Protein AF-A0A258E468-F1 (afdb_monomer_lite)

Foldseek 3Di:
DEDALVNLVCQVVVVDDPVVNVVVVVVLVVDAAEYEPVSVCVLQVPPPDDPVSNVVSVVVNVSHHYDYDDPVVVVVVVD

Sequence (79 aa):
MIWDTNSVIFFLQDLLPLSSKAFLLTELNKKKPSYSIITEIELLSWKKLTETETETISRFLFNFSRIELSEEIKDETIR

Structure (mmCIF, N/CA/C/O backbone):
data_AF-A0A258E468-F1
#
_entry.id   AF-A0A258E468-F1
#
loop_
_atom_site.group_PDB
_atom_site.id
_atom_site.type_symbol
_atom_site.label_atom_id
_atom_site.label_alt_id
_atom_site.label_comp_id
_atom_site.label_asym_id
_atom_site.label_entity_id
_atom_site.label_seq_id
_atom_site.pdbx_PDB_ins_code
_atom_site.Cartn_x
_atom_site.Cartn_y
_atom_site.Cartn_z
_atom_site.occupancy
_atom_site.B_iso_or_equiv
_atom_site.auth_seq_id
_atom_site.auth_comp_id
_atom_site.auth_asym_id
_atom_site.auth_atom_id
_atom_site.pdbx_PDB_model_num
ATOM 1 N N . MET A 1 1 ? 3.125 1.701 -13.031 1.00 85.56 1 MET A N 1
ATOM 2 C CA . MET A 1 1 ? 3.295 0.453 -12.260 1.00 85.56 1 MET A CA 1
ATOM 3 C C . MET A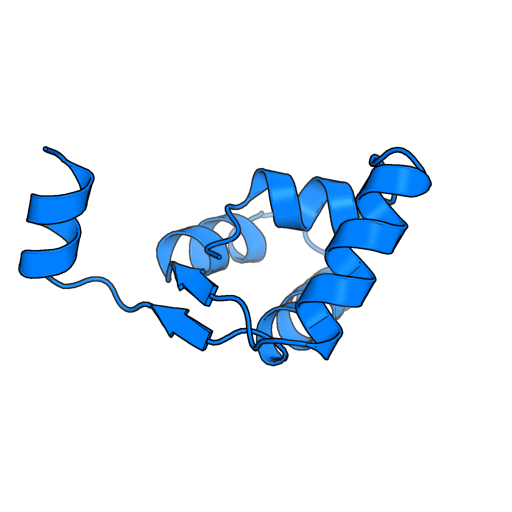 1 1 ? 2.408 0.584 -11.043 1.00 85.56 1 MET A C 1
ATOM 5 O O . MET A 1 1 ? 2.512 1.607 -10.375 1.00 85.56 1 MET A O 1
ATOM 9 N N . ILE A 1 2 ? 1.512 -0.375 -10.827 1.00 90.81 2 ILE A N 1
ATOM 10 C CA . ILE A 1 2 ? 0.597 -0.387 -9.683 1.00 90.81 2 ILE A CA 1
ATOM 11 C C . ILE A 1 2 ? 1.139 -1.409 -8.687 1.00 90.81 2 ILE A C 1
ATOM 13 O O . ILE A 1 2 ? 1.516 -2.502 -9.105 1.00 90.81 2 ILE A O 1
ATOM 17 N N . TRP A 1 3 ? 1.254 -1.034 -7.417 1.00 94.06 3 TRP A N 1
ATOM 18 C CA . TRP A 1 3 ? 1.645 -1.946 -6.345 1.00 94.06 3 TRP A CA 1
ATOM 19 C C . TRP A 1 3 ? 0.395 -2.420 -5.616 1.00 94.06 3 TRP A C 1
ATOM 21 O O . TRP A 1 3 ? -0.476 -1.616 -5.283 1.00 94.06 3 TRP A O 1
ATOM 31 N N . ASP A 1 4 ? 0.329 -3.726 -5.386 1.00 94.19 4 ASP A N 1
ATOM 32 C CA . ASP A 1 4 ? -0.687 -4.352 -4.554 1.00 94.19 4 ASP A CA 1
ATOM 33 C C . ASP A 1 4 ? -0.222 -4.440 -3.091 1.00 94.19 4 ASP A C 1
ATOM 35 O O . ASP A 1 4 ? 0.900 -4.069 -2.728 1.00 94.19 4 ASP A O 1
ATOM 39 N N . THR A 1 5 ? -1.101 -4.958 -2.242 1.00 96.06 5 THR A N 1
ATOM 40 C CA . THR A 1 5 ? -0.877 -5.097 -0.801 1.00 96.06 5 THR A CA 1
ATOM 41 C C . THR A 1 5 ? 0.352 -5.944 -0.488 1.00 96.06 5 THR A C 1
ATOM 43 O O . THR A 1 5 ? 1.193 -5.546 0.320 1.00 96.06 5 THR A O 1
ATOM 46 N N . ASN A 1 6 ? 0.524 -7.072 -1.180 1.00 94.94 6 ASN A N 1
ATOM 47 C CA . ASN A 1 6 ? 1.655 -7.970 -0.951 1.00 94.94 6 ASN A CA 1
ATOM 48 C C . ASN A 1 6 ? 2.983 -7.338 -1.370 1.00 94.94 6 ASN A C 1
ATOM 50 O O . ASN A 1 6 ? 3.972 -7.473 -0.652 1.00 94.94 6 ASN A O 1
ATOM 54 N N . SER A 1 7 ? 3.012 -6.605 -2.484 1.00 94.00 7 SER A N 1
ATOM 55 C CA . SER A 1 7 ? 4.210 -5.895 -2.942 1.00 94.00 7 SER A CA 1
ATOM 56 C C . SER A 1 7 ? 4.685 -4.884 -1.900 1.00 94.00 7 SER A C 1
ATOM 58 O O . SER A 1 7 ? 5.879 -4.822 -1.601 1.00 94.00 7 SER A O 1
ATOM 60 N N . VAL A 1 8 ? 3.754 -4.128 -1.303 1.00 94.81 8 VAL A N 1
ATOM 61 C CA . VAL A 1 8 ? 4.063 -3.179 -0.223 1.00 94.81 8 VAL A CA 1
ATOM 62 C C . VAL A 1 8 ? 4.575 -3.911 1.020 1.00 94.81 8 VAL A C 1
ATOM 64 O O . VAL A 1 8 ? 5.619 -3.534 1.553 1.00 94.81 8 VAL A O 1
ATOM 67 N N . ILE A 1 9 ? 3.898 -4.980 1.454 1.00 95.31 9 ILE A N 1
ATOM 68 C CA . ILE A 1 9 ? 4.302 -5.769 2.630 1.00 95.31 9 ILE A CA 1
ATOM 69 C C . ILE A 1 9 ? 5.700 -6.356 2.439 1.00 95.31 9 ILE A C 1
ATOM 71 O O . ILE A 1 9 ? 6.562 -6.173 3.296 1.00 95.31 9 ILE A O 1
ATOM 75 N N . PHE A 1 10 ? 5.953 -7.028 1.315 1.00 95.44 10 PHE A N 1
ATOM 76 C CA . PHE A 1 10 ? 7.240 -7.669 1.057 1.00 95.44 10 PHE A CA 1
ATOM 77 C C . PHE A 1 10 ? 8.376 -6.657 0.983 1.00 95.44 10 PHE A C 1
ATOM 79 O O . PHE A 1 10 ? 9.480 -6.939 1.449 1.00 95.44 10 PHE A O 1
ATOM 86 N N . PHE A 1 11 ? 8.110 -5.473 0.433 1.00 94.50 11 PHE A N 1
ATOM 87 C CA . PHE A 1 11 ? 9.092 -4.402 0.398 1.00 94.50 11 PHE A CA 1
ATOM 88 C C . PHE A 1 11 ? 9.400 -3.856 1.801 1.00 94.50 11 PHE A C 1
ATOM 90 O O . PHE A 1 11 ? 10.571 -3.748 2.165 1.00 94.50 11 PHE A O 1
ATOM 97 N N . LEU A 1 12 ? 8.371 -3.537 2.595 1.00 93.44 12 LEU A N 1
ATOM 98 C CA . LEU A 1 12 ? 8.535 -2.960 3.936 1.00 93.44 12 LEU A CA 1
ATOM 99 C C . LEU A 1 12 ? 9.136 -3.948 4.943 1.00 93.44 12 LEU A C 1
ATOM 101 O O . LEU A 1 12 ? 9.914 -3.540 5.801 1.00 93.44 12 LEU A O 1
ATOM 105 N N . GLN A 1 13 ? 8.812 -5.236 4.827 1.00 94.06 13 GLN A N 1
ATOM 106 C CA . GLN A 1 13 ? 9.340 -6.298 5.693 1.00 94.06 13 GLN A CA 1
ATOM 107 C C . GLN A 1 13 ? 10.683 -6.871 5.215 1.00 94.06 13 GLN A C 1
ATOM 109 O O . GLN A 1 13 ? 11.178 -7.827 5.805 1.00 94.06 13 GLN A O 1
ATOM 114 N N . ASP A 1 14 ? 11.271 -6.304 4.157 1.00 92.56 14 ASP A N 1
ATOM 115 C CA . ASP A 1 14 ? 12.540 -6.754 3.573 1.00 92.56 14 ASP A CA 1
ATOM 116 C C . ASP A 1 14 ? 12.550 -8.238 3.154 1.00 92.56 14 ASP A C 1
ATOM 118 O O . ASP A 1 14 ? 13.553 -8.938 3.264 1.00 92.56 14 ASP A O 1
ATOM 122 N N . LEU A 1 15 ? 11.411 -8.729 2.658 1.00 95.00 15 LEU A N 1
ATOM 123 C CA . LEU A 1 15 ? 11.231 -10.120 2.222 1.00 95.00 15 LEU A CA 1
ATOM 124 C C . LEU A 1 15 ? 11.622 -10.344 0.754 1.00 95.00 15 LEU A C 1
ATOM 126 O O . LEU A 1 15 ? 11.567 -11.468 0.252 1.00 95.00 15 LEU A O 1
ATOM 130 N N . LEU A 1 16 ? 11.992 -9.279 0.042 1.00 92.56 16 LEU A N 1
ATOM 131 C CA . LEU A 1 16 ? 12.379 -9.341 -1.362 1.00 92.56 16 LEU A CA 1
ATOM 132 C C . LEU A 1 16 ? 13.876 -9.647 -1.518 1.00 92.56 16 LEU A C 1
ATOM 134 O O . LEU A 1 16 ? 14.695 -9.113 -0.770 1.00 92.56 16 LEU A O 1
ATOM 138 N N . PRO A 1 17 ? 14.276 -10.409 -2.554 1.00 95.25 17 PRO A N 1
ATOM 139 C CA . PRO A 1 17 ? 15.679 -10.518 -2.931 1.00 95.25 17 PRO A CA 1
ATOM 140 C C . PRO A 1 17 ? 16.303 -9.138 -3.179 1.00 95.25 17 PRO A C 1
ATOM 142 O O . PRO A 1 17 ? 15.650 -8.234 -3.707 1.00 95.25 17 PRO A O 1
ATOM 145 N N . LEU A 1 18 ? 17.596 -8.990 -2.873 1.00 93.00 18 LEU A N 1
ATOM 146 C CA . LEU A 1 18 ? 18.309 -7.710 -2.990 1.00 93.00 18 LEU A CA 1
ATOM 147 C C . LEU A 1 18 ? 18.184 -7.083 -4.390 1.00 93.00 18 LEU A C 1
ATOM 149 O O . LEU A 1 18 ? 17.986 -5.876 -4.515 1.00 93.00 18 LEU A O 1
ATOM 153 N N . SER A 1 19 ? 18.255 -7.903 -5.442 1.00 93.56 19 SER A N 1
ATOM 154 C CA . SER A 1 19 ? 18.087 -7.460 -6.830 1.00 93.56 19 SER A CA 1
ATOM 155 C C . SER A 1 19 ? 16.688 -6.892 -7.096 1.00 93.56 19 SER A C 1
ATOM 157 O O . SER A 1 19 ? 16.564 -5.838 -7.719 1.00 93.56 19 SER A O 1
ATOM 159 N N . SER A 1 20 ? 15.640 -7.537 -6.578 1.00 92.12 20 SER A N 1
ATOM 160 C CA . SER A 1 20 ? 14.253 -7.072 -6.682 1.00 92.12 20 SER A CA 1
ATOM 161 C C . SER A 1 20 ? 14.037 -5.775 -5.905 1.00 92.12 20 SER A C 1
ATOM 163 O O . SER A 1 20 ? 13.433 -4.841 -6.429 1.00 92.12 20 SER A O 1
ATOM 165 N N . LYS A 1 21 ? 14.588 -5.666 -4.691 1.00 91.75 21 LYS A N 1
ATOM 166 C CA . LYS A 1 21 ? 14.515 -4.441 -3.884 1.00 91.75 21 LYS A CA 1
ATOM 167 C C . LYS A 1 21 ? 15.214 -3.265 -4.571 1.00 91.75 21 LYS A C 1
ATOM 169 O O . LYS A 1 21 ? 14.646 -2.178 -4.649 1.00 91.75 21 LYS A O 1
ATOM 174 N N . ALA A 1 22 ? 16.411 -3.487 -5.118 1.00 92.12 22 ALA A N 1
ATOM 175 C CA . ALA A 1 22 ? 17.158 -2.471 -5.859 1.00 92.12 22 ALA A CA 1
ATOM 176 C C . ALA A 1 22 ? 16.412 -2.010 -7.122 1.00 92.12 22 ALA A C 1
ATOM 178 O O . ALA A 1 22 ? 16.376 -0.812 -7.420 1.00 92.12 22 ALA A O 1
ATOM 179 N N . PHE A 1 23 ? 15.776 -2.941 -7.837 1.00 90.75 23 PHE A N 1
ATOM 180 C CA . PHE A 1 23 ? 14.923 -2.618 -8.977 1.00 90.75 23 PHE A CA 1
ATOM 181 C C . PHE A 1 23 ? 13.730 -1.747 -8.558 1.00 90.75 23 PHE A C 1
ATOM 183 O O . PHE A 1 23 ? 13.541 -0.672 -9.121 1.00 90.75 23 PHE A O 1
ATOM 190 N N . LEU A 1 24 ? 12.975 -2.148 -7.530 1.00 89.50 24 LEU A N 1
ATOM 191 C CA . LEU A 1 24 ? 11.815 -1.385 -7.057 1.00 89.50 24 LEU A CA 1
ATOM 192 C C . LEU A 1 24 ? 12.196 0.008 -6.539 1.00 89.50 24 LEU A C 1
ATOM 194 O O . LEU A 1 24 ? 11.505 0.972 -6.851 1.00 89.50 24 LEU A O 1
ATOM 198 N N . LEU A 1 25 ? 13.316 0.140 -5.820 1.00 89.31 25 LEU A N 1
ATOM 199 C CA . LEU A 1 25 ? 13.864 1.439 -5.407 1.00 89.31 25 LEU A CA 1
ATOM 200 C C . LEU A 1 25 ? 14.222 2.321 -6.607 1.00 89.31 25 LEU A C 1
ATOM 202 O O . LEU A 1 25 ? 13.954 3.520 -6.613 1.00 89.31 25 LEU A O 1
ATOM 206 N N . THR A 1 26 ? 14.816 1.729 -7.642 1.00 89.19 26 THR A N 1
ATOM 207 C CA . THR A 1 26 ? 15.139 2.447 -8.877 1.00 89.19 26 THR A CA 1
ATOM 208 C C . THR A 1 26 ? 13.870 2.937 -9.574 1.00 89.19 26 THR A C 1
ATOM 210 O O . THR A 1 26 ? 13.827 4.075 -10.038 1.00 89.19 26 THR A O 1
ATOM 213 N N . GLU A 1 27 ? 12.826 2.111 -9.625 1.00 85.56 27 GLU A N 1
ATOM 214 C CA . GLU A 1 27 ? 11.553 2.481 -10.247 1.00 85.56 27 GLU A CA 1
ATOM 215 C C . GLU A 1 27 ? 10.790 3.537 -9.437 1.00 85.56 27 GLU A C 1
ATOM 217 O O . GLU A 1 27 ? 10.288 4.485 -10.042 1.00 85.56 27 GLU A O 1
ATOM 222 N N . LEU A 1 28 ? 10.793 3.445 -8.100 1.00 85.81 28 LEU A N 1
ATOM 223 C CA . LEU A 1 28 ? 10.264 4.470 -7.186 1.00 85.81 28 LEU A CA 1
ATOM 224 C C . LEU A 1 28 ? 10.901 5.848 -7.426 1.00 85.81 28 LEU A C 1
ATOM 226 O O . LEU A 1 28 ? 10.222 6.867 -7.339 1.00 85.81 28 LEU A O 1
ATOM 230 N N . ASN A 1 29 ? 12.195 5.883 -7.758 1.00 84.38 29 ASN A N 1
ATOM 231 C CA . ASN A 1 29 ? 12.917 7.128 -8.031 1.00 84.38 29 ASN A CA 1
ATOM 232 C C . ASN A 1 29 ? 12.684 7.671 -9.450 1.00 84.38 29 ASN A C 1
ATOM 234 O O . ASN A 1 29 ? 12.811 8.872 -9.680 1.00 84.38 29 ASN A O 1
ATOM 238 N N . LYS A 1 30 ? 12.381 6.805 -10.424 1.00 85.50 30 LYS A N 1
ATOM 239 C CA . LYS A 1 30 ? 12.189 7.203 -11.831 1.00 85.50 30 LYS A CA 1
ATOM 240 C C . LYS A 1 30 ? 10.770 7.656 -12.137 1.00 85.50 30 LYS A C 1
ATOM 242 O O . LYS A 1 30 ? 10.566 8.494 -13.014 1.00 85.50 30 LYS A O 1
ATOM 247 N N . LYS A 1 31 ? 9.782 7.040 -11.495 1.00 84.62 31 LYS A N 1
ATOM 248 C CA . LYS A 1 31 ? 8.357 7.291 -11.716 1.00 84.62 31 LYS A CA 1
ATOM 249 C C . LYS A 1 31 ? 7.659 7.276 -10.371 1.00 84.62 31 LYS A C 1
ATOM 251 O O . LYS A 1 31 ? 8.076 6.552 -9.482 1.00 84.62 31 LYS A O 1
ATOM 256 N N . LYS A 1 32 ? 6.552 8.007 -10.254 1.00 87.62 32 LYS A N 1
ATOM 257 C CA . LYS A 1 32 ? 5.655 7.871 -9.107 1.00 87.62 32 LYS A CA 1
ATOM 258 C C . LYS A 1 32 ? 4.760 6.641 -9.340 1.00 87.62 32 LYS A C 1
ATOM 260 O O . LYS A 1 32 ? 3.884 6.722 -10.207 1.00 87.62 32 LYS A O 1
ATOM 265 N N . PRO A 1 33 ? 4.995 5.482 -8.690 1.00 93.25 33 PRO A N 1
ATOM 266 C CA . PRO A 1 33 ? 4.103 4.332 -8.820 1.00 93.25 33 PRO A CA 1
ATOM 267 C C . PRO A 1 33 ? 2.730 4.650 -8.234 1.00 93.25 33 PRO A C 1
ATOM 269 O O . PRO A 1 33 ? 2.526 5.691 -7.613 1.00 93.25 33 PRO A O 1
ATOM 272 N N . SER A 1 34 ? 1.771 3.761 -8.450 1.00 94.56 34 SER A N 1
ATOM 273 C CA . SER A 1 34 ? 0.403 3.947 -7.968 1.00 94.56 34 SER A CA 1
ATOM 274 C C . SER A 1 34 ? -0.047 2.779 -7.102 1.00 94.56 34 SER A C 1
ATOM 276 O O . SER A 1 34 ? 0.521 1.695 -7.198 1.00 94.56 34 SER A O 1
ATOM 278 N N . TYR A 1 35 ? -1.060 2.990 -6.272 1.00 95.12 35 TYR A N 1
ATOM 279 C CA . TYR A 1 35 ? -1.778 1.928 -5.559 1.00 95.12 35 TYR A CA 1
ATOM 280 C C . TYR A 1 35 ? -3.282 2.221 -5.610 1.00 95.12 35 TYR A C 1
ATOM 282 O O . TYR A 1 35 ? -3.683 3.366 -5.827 1.00 95.12 35 TYR A O 1
ATOM 290 N N . SER A 1 36 ? -4.114 1.197 -5.426 1.00 94.88 36 SER A N 1
ATOM 291 C CA . SER A 1 36 ? -5.573 1.351 -5.337 1.00 94.88 36 SER A CA 1
ATOM 292 C C . SER A 1 36 ? -5.997 1.708 -3.917 1.00 94.88 36 SER A C 1
ATOM 294 O O . SER A 1 36 ? -5.439 1.164 -2.971 1.00 94.88 36 SER A O 1
ATOM 296 N N . ILE A 1 37 ? -7.040 2.521 -3.737 1.00 94.81 37 ILE A N 1
ATOM 297 C CA . ILE A 1 37 ? -7.647 2.758 -2.415 1.00 94.81 37 ILE A CA 1
ATOM 298 C C . ILE A 1 37 ? -7.937 1.449 -1.650 1.00 94.81 37 ILE A C 1
ATOM 300 O O . ILE A 1 37 ? -7.818 1.414 -0.430 1.00 94.81 37 ILE A O 1
ATOM 304 N N . ILE A 1 38 ? -8.214 0.343 -2.355 1.00 93.88 38 ILE A N 1
ATOM 305 C CA . ILE A 1 38 ? -8.374 -0.994 -1.757 1.00 93.88 38 ILE A CA 1
ATOM 306 C C . ILE A 1 38 ? -7.087 -1.443 -1.046 1.00 93.88 38 ILE A C 1
ATOM 308 O O . ILE A 1 38 ? -7.152 -1.904 0.087 1.00 93.88 38 ILE A O 1
ATOM 312 N N . THR A 1 39 ? -5.919 -1.247 -1.661 1.00 95.94 39 THR A N 1
ATOM 313 C CA . THR A 1 39 ? -4.605 -1.550 -1.069 1.00 95.94 39 THR A CA 1
ATOM 314 C C . THR A 1 39 ? -4.362 -0.751 0.211 1.00 95.94 39 THR A C 1
ATOM 316 O O . THR A 1 39 ? -3.887 -1.300 1.200 1.00 95.94 39 THR A O 1
ATOM 319 N N . GLU A 1 40 ? -4.711 0.538 0.226 1.00 96.19 40 GLU A N 1
ATOM 320 C CA . GLU A 1 40 ? -4.606 1.370 1.434 1.00 96.19 40 GLU A CA 1
ATOM 321 C C . GLU A 1 40 ? -5.529 0.861 2.548 1.00 96.19 40 GLU A C 1
ATOM 323 O O . GLU A 1 40 ? -5.091 0.728 3.692 1.00 96.19 40 GLU A O 1
ATOM 328 N N . ILE A 1 41 ? -6.773 0.500 2.210 1.00 95.25 41 ILE A N 1
ATOM 329 C CA . ILE A 1 41 ? -7.726 -0.096 3.155 1.00 95.25 41 ILE A CA 1
ATOM 330 C C . ILE A 1 41 ? -7.181 -1.413 3.716 1.00 95.25 41 ILE A C 1
ATOM 332 O O . ILE A 1 41 ? -7.193 -1.607 4.929 1.00 95.25 41 ILE A O 1
ATOM 336 N N . GLU A 1 42 ? -6.691 -2.321 2.874 1.00 95.38 42 GLU A N 1
ATOM 337 C CA . GLU A 1 42 ? -6.158 -3.618 3.310 1.00 95.38 42 GLU A CA 1
ATOM 338 C C . GLU A 1 42 ? -4.952 -3.459 4.239 1.00 95.38 42 GLU A C 1
ATOM 340 O O . GLU A 1 42 ? -4.895 -4.112 5.282 1.00 95.38 42 GLU A O 1
ATOM 345 N N . LEU A 1 43 ? -4.025 -2.558 3.900 1.00 96.50 43 LEU A N 1
ATOM 346 C CA . LEU A 1 43 ? -2.848 -2.290 4.719 1.00 96.50 43 LEU A CA 1
ATOM 347 C C . LEU A 1 43 ? -3.235 -1.680 6.068 1.00 96.50 43 LEU A C 1
ATOM 349 O O . LEU A 1 43 ? -2.818 -2.1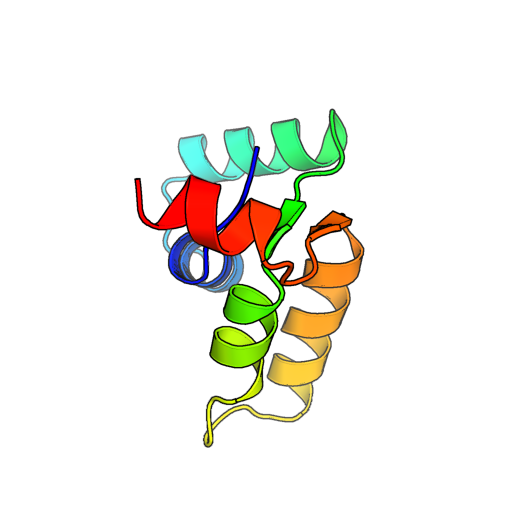95 7.099 1.00 96.50 43 LEU A O 1
ATOM 353 N N . LEU A 1 44 ? -4.036 -0.610 6.078 1.00 95.88 44 LEU A N 1
ATOM 354 C CA . LEU A 1 44 ? -4.309 0.181 7.285 1.00 95.88 44 LEU A CA 1
ATOM 355 C C . LEU A 1 44 ? -5.438 -0.382 8.165 1.00 95.88 44 LEU A C 1
ATOM 357 O O . LEU A 1 44 ? -5.540 -0.013 9.333 1.00 95.88 44 LEU A O 1
ATOM 361 N N . SER A 1 45 ? -6.279 -1.287 7.655 1.00 94.31 45 SER A N 1
ATOM 362 C CA . SER A 1 45 ? -7.354 -1.921 8.443 1.00 94.31 45 SER A CA 1
ATOM 363 C C . SER A 1 45 ? -6.883 -3.095 9.310 1.00 94.31 45 SER A C 1
ATOM 365 O O . SER A 1 45 ? -7.678 -3.682 10.058 1.00 94.31 45 SER A O 1
ATOM 367 N N . TRP A 1 46 ? -5.598 -3.454 9.246 1.00 91.94 46 TRP A N 1
ATOM 368 C CA . TRP A 1 46 ? -5.064 -4.567 10.017 1.00 91.94 46 TRP A CA 1
ATOM 369 C C . TRP A 1 46 ? -5.099 -4.281 11.525 1.00 91.94 46 TRP A C 1
ATOM 371 O O . TRP A 1 46 ? -4.354 -3.462 12.056 1.00 91.94 46 TRP A O 1
ATOM 381 N N . LYS A 1 47 ? -5.943 -5.030 12.248 1.00 86.38 47 LYS A N 1
ATOM 382 C CA . LYS A 1 47 ? -6.287 -4.792 13.667 1.00 86.38 47 LYS A CA 1
ATOM 383 C C . LYS A 1 47 ? -5.116 -4.815 14.654 1.00 86.38 47 LYS A C 1
ATOM 385 O O . LYS A 1 47 ? -5.302 -4.439 15.806 1.00 86.38 47 LYS A O 1
ATOM 390 N N . LYS A 1 48 ? -3.958 -5.341 14.254 1.00 92.88 48 LYS A N 1
ATOM 391 C CA . LYS A 1 48 ? -2.770 -5.458 15.112 1.00 92.88 48 LYS A CA 1
ATOM 392 C C . LYS A 1 48 ? -1.668 -4.465 14.750 1.00 92.88 48 LYS A C 1
ATOM 394 O O . LYS A 1 48 ? -0.578 -4.594 15.293 1.00 92.88 48 LYS A O 1
ATOM 399 N N . LEU A 1 49 ? -1.928 -3.525 13.839 1.00 93.19 49 LEU A N 1
ATOM 400 C CA . LEU A 1 49 ? -0.967 -2.476 13.531 1.00 93.19 49 LEU A CA 1
ATOM 401 C C . LEU A 1 49 ? -0.695 -1.625 14.766 1.00 93.19 49 LEU A C 1
ATOM 403 O O . LEU A 1 49 ? -1.610 -1.118 15.417 1.00 93.19 49 LEU A O 1
ATOM 407 N N . THR A 1 50 ? 0.583 -1.450 15.058 1.00 95.94 50 THR A N 1
ATOM 408 C CA . THR A 1 50 ? 1.041 -0.418 15.979 1.00 95.94 50 THR A CA 1
ATOM 409 C C . THR A 1 50 ? 0.925 0.961 15.328 1.00 95.94 50 THR A C 1
ATOM 411 O O . THR A 1 50 ? 0.850 1.104 14.103 1.00 95.94 50 THR A O 1
ATOM 414 N N . GLU A 1 51 ? 0.947 2.007 16.150 1.00 95.19 51 GLU A N 1
ATOM 415 C CA . GLU A 1 51 ? 0.969 3.391 15.667 1.00 95.19 51 GLU A CA 1
ATOM 416 C C . GLU A 1 51 ? 2.195 3.656 14.775 1.00 95.19 51 GLU A C 1
ATOM 418 O O . GLU A 1 51 ? 2.075 4.237 13.698 1.00 95.19 51 GLU A O 1
ATOM 423 N N . THR A 1 52 ? 3.362 3.129 15.161 1.00 96.00 52 THR A N 1
ATOM 424 C CA . THR A 1 52 ? 4.603 3.242 14.382 1.00 96.00 52 THR A CA 1
ATOM 425 C C . THR A 1 52 ? 4.508 2.557 13.019 1.00 96.00 52 THR A C 1
ATOM 427 O O . THR A 1 52 ? 4.959 3.114 12.016 1.00 96.00 52 THR A O 1
ATOM 430 N N . GLU A 1 53 ? 3.917 1.362 12.943 1.00 95.62 53 GLU A N 1
ATOM 431 C CA . GLU A 1 53 ? 3.713 0.675 11.661 1.00 95.62 53 GLU A CA 1
ATOM 432 C C . GLU A 1 53 ? 2.701 1.424 10.786 1.00 95.62 53 GLU A C 1
ATOM 434 O O . GLU A 1 53 ? 2.938 1.599 9.592 1.00 95.62 53 GLU A O 1
ATOM 439 N N . THR A 1 54 ? 1.623 1.939 11.382 1.00 96.38 54 THR A N 1
ATOM 440 C CA . THR A 1 54 ? 0.610 2.755 10.691 1.00 96.38 54 THR A CA 1
ATOM 441 C C . THR A 1 54 ? 1.240 3.993 10.055 1.00 96.38 54 THR A C 1
ATOM 443 O O . THR A 1 54 ? 1.009 4.291 8.879 1.00 96.38 54 THR A O 1
ATOM 446 N N . GLU A 1 55 ? 2.085 4.699 10.807 1.00 96.69 55 GLU A N 1
ATOM 447 C CA . GLU A 1 55 ? 2.805 5.864 10.306 1.00 96.69 55 GLU A CA 1
ATOM 448 C C . GLU A 1 55 ? 3.815 5.478 9.217 1.00 96.69 55 GLU A C 1
ATOM 450 O O . GLU A 1 55 ? 3.905 6.154 8.190 1.00 96.69 55 GLU A O 1
ATOM 455 N N . THR A 1 56 ? 4.533 4.368 9.399 1.00 96.31 56 THR A N 1
ATOM 456 C CA . THR A 1 56 ? 5.494 3.858 8.409 1.00 96.31 56 THR A CA 1
ATOM 457 C C . THR A 1 56 ? 4.808 3.556 7.077 1.00 96.31 56 THR A C 1
ATOM 459 O O . THR A 1 56 ? 5.276 4.015 6.034 1.00 96.31 56 THR A O 1
ATOM 462 N N . ILE A 1 57 ? 3.673 2.852 7.103 1.00 96.94 57 ILE A N 1
ATOM 463 C CA . ILE A 1 57 ? 2.875 2.544 5.909 1.00 96.94 57 ILE A CA 1
ATOM 464 C C . ILE A 1 57 ? 2.364 3.837 5.266 1.00 96.94 57 ILE A C 1
ATOM 466 O O . ILE A 1 57 ? 2.549 4.036 4.068 1.00 96.94 57 ILE A O 1
ATOM 470 N N . SER A 1 58 ? 1.787 4.750 6.050 1.00 95.94 58 SER A N 1
ATOM 471 C CA . SER A 1 58 ? 1.220 6.004 5.530 1.00 95.94 58 SER A CA 1
ATOM 472 C C . SER A 1 58 ? 2.284 6.879 4.856 1.00 95.94 58 SER A C 1
ATOM 474 O O . SER A 1 58 ? 2.084 7.379 3.747 1.00 95.94 58 SER A O 1
ATOM 476 N N . ARG A 1 59 ? 3.460 7.018 5.483 1.00 95.62 59 ARG A N 1
ATOM 477 C CA . ARG A 1 59 ? 4.606 7.734 4.901 1.00 95.62 59 ARG A CA 1
ATOM 478 C C . ARG A 1 59 ? 5.135 7.042 3.651 1.00 95.62 59 ARG A C 1
ATOM 480 O O . ARG A 1 59 ? 5.547 7.719 2.713 1.00 95.62 59 ARG A O 1
ATOM 487 N N . PHE A 1 60 ? 5.128 5.711 3.623 1.00 94.94 60 PHE A N 1
ATOM 488 C CA . PHE A 1 60 ? 5.537 4.962 2.443 1.00 94.94 60 PHE A CA 1
ATOM 489 C C . PHE A 1 60 ? 4.585 5.218 1.266 1.00 94.94 60 PHE A C 1
ATOM 491 O O . PHE A 1 60 ? 5.045 5.633 0.199 1.00 94.94 60 PHE A O 1
ATOM 498 N N . LEU A 1 61 ? 3.273 5.078 1.485 1.00 95.44 61 LEU A N 1
ATOM 499 C CA . LEU A 1 61 ? 2.228 5.304 0.481 1.00 95.44 61 LEU A CA 1
ATOM 500 C C . LEU A 1 61 ? 2.179 6.754 -0.028 1.00 95.44 61 LEU A C 1
ATOM 502 O O . LEU A 1 61 ? 1.793 6.980 -1.172 1.00 95.44 61 LEU A O 1
ATOM 506 N N . PHE A 1 62 ? 2.647 7.742 0.742 1.00 93.31 62 PHE A N 1
ATOM 507 C CA . PHE A 1 62 ? 2.757 9.136 0.278 1.00 93.31 62 PHE A CA 1
ATOM 508 C C . PHE A 1 62 ? 3.621 9.296 -0.993 1.00 93.31 62 PHE A C 1
ATOM 510 O O . PHE A 1 62 ? 3.411 10.207 -1.802 1.00 93.31 62 PHE A O 1
ATOM 517 N N . ASN A 1 63 ? 4.564 8.376 -1.217 1.00 91.88 63 ASN A N 1
ATOM 518 C CA . ASN A 1 63 ? 5.417 8.359 -2.409 1.00 91.88 63 ASN A CA 1
ATOM 519 C C . ASN A 1 63 ? 4.711 7.808 -3.658 1.00 91.88 63 ASN A C 1
ATOM 521 O O . ASN A 1 63 ? 5.311 7.752 -4.728 1.00 91.88 63 ASN A O 1
ATOM 525 N N . PHE A 1 64 ? 3.438 7.434 -3.550 1.00 94.88 64 PHE A N 1
ATOM 526 C CA . PHE A 1 64 ? 2.652 6.832 -4.616 1.00 94.88 64 PHE A CA 1
ATOM 527 C C . PHE A 1 64 ? 1.480 7.734 -5.012 1.00 94.88 64 PHE A C 1
ATOM 529 O O . PHE A 1 64 ? 1.058 8.626 -4.274 1.00 94.88 64 PHE A O 1
ATOM 536 N N . SER A 1 65 ? 0.970 7.542 -6.223 1.00 95.12 65 SER A N 1
ATOM 537 C CA . SER A 1 65 ? -0.304 8.111 -6.657 1.00 95.12 65 SER A CA 1
ATOM 538 C C . SER A 1 65 ? -1.438 7.179 -6.238 1.00 95.12 65 SER A C 1
ATOM 540 O O . SER A 1 65 ? -1.443 6.007 -6.615 1.00 95.12 65 SER A O 1
ATOM 542 N N . ARG A 1 66 ? -2.406 7.695 -5.482 1.00 95.00 66 ARG A N 1
ATOM 543 C CA . ARG A 1 66 ? -3.603 6.938 -5.114 1.00 95.00 66 ARG A CA 1
ATOM 544 C C . ARG A 1 66 ? -4.575 6.877 -6.289 1.00 95.00 66 ARG A C 1
ATOM 546 O O . ARG A 1 66 ? -4.872 7.905 -6.894 1.00 95.00 66 ARG A O 1
ATOM 553 N N . ILE A 1 67 ? -5.059 5.680 -6.594 1.00 94.06 67 ILE A N 1
ATOM 554 C CA . ILE A 1 67 ? -6.129 5.426 -7.557 1.00 94.06 67 ILE A CA 1
ATOM 555 C C . ILE A 1 67 ? -7.412 5.203 -6.757 1.00 94.06 67 ILE A C 1
ATOM 557 O O . ILE A 1 67 ? -7.500 4.261 -5.968 1.00 94.06 67 ILE A O 1
ATOM 561 N N . GLU A 1 68 ? -8.384 6.093 -6.937 1.00 93.06 68 GLU A N 1
ATOM 562 C CA . GLU A 1 68 ? -9.703 5.969 -6.312 1.00 93.06 68 GLU A CA 1
ATOM 563 C C . GLU A 1 68 ? -10.514 4.839 -6.942 1.00 93.06 68 GLU A C 1
ATOM 565 O O . GLU A 1 68 ? -10.294 4.465 -8.092 1.00 93.06 68 GLU A O 1
ATOM 570 N N . LEU A 1 69 ? -11.491 4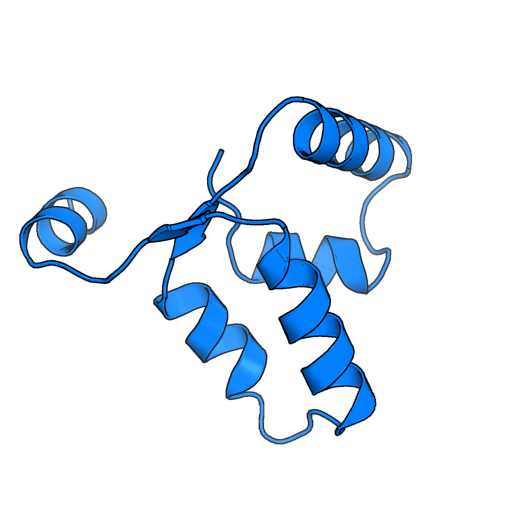.320 -6.201 1.00 87.69 69 LEU A N 1
ATOM 571 C CA . LEU A 1 69 ? -12.468 3.404 -6.770 1.00 87.69 69 LEU A CA 1
ATOM 572 C C . LEU A 1 69 ? -13.503 4.206 -7.570 1.00 87.69 69 LEU A C 1
ATOM 574 O O . LEU A 1 69 ? -14.165 5.088 -7.024 1.00 87.69 69 LEU A O 1
ATOM 578 N N . SER A 1 70 ? -13.661 3.875 -8.847 1.00 86.12 70 SER A N 1
ATOM 579 C CA . SER A 1 70 ? -14.751 4.362 -9.695 1.00 86.12 70 SER A CA 1
ATOM 580 C C . SER A 1 70 ? -15.459 3.183 -10.360 1.00 86.12 70 SER A C 1
ATOM 582 O O . SER A 1 70 ? -14.921 2.073 -10.391 1.00 86.12 70 SER A O 1
ATOM 584 N N . GLU A 1 71 ? -16.666 3.401 -10.881 1.00 83.69 71 GLU A N 1
ATOM 585 C CA . GLU A 1 71 ? -17.400 2.365 -11.620 1.00 83.69 71 GLU A CA 1
ATOM 586 C C . GLU A 1 71 ? -16.619 1.919 -12.863 1.00 83.69 71 GLU A C 1
ATOM 588 O O . GLU A 1 71 ? -16.529 0.726 -13.136 1.00 83.69 71 GLU A O 1
ATOM 593 N N . GLU A 1 72 ? -15.951 2.852 -13.542 1.00 80.69 72 GLU A N 1
ATOM 594 C CA . GLU A 1 72 ? -15.084 2.563 -14.687 1.00 80.69 72 GLU A CA 1
ATOM 595 C C . GLU A 1 72 ? -13.896 1.680 -14.285 1.00 80.69 72 GLU A C 1
ATOM 597 O O . GLU A 1 72 ? -13.620 0.677 -14.939 1.00 80.69 72 GLU A O 1
ATOM 602 N N . ILE A 1 73 ? -1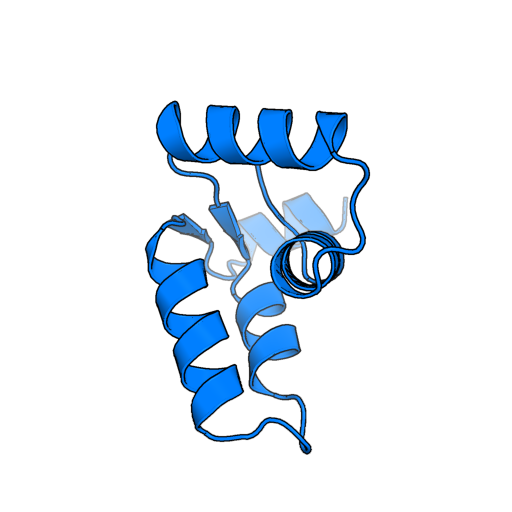3.225 2.005 -13.174 1.00 77.56 73 ILE A N 1
ATOM 603 C CA . ILE A 1 73 ? -12.087 1.226 -12.661 1.00 77.56 73 ILE A CA 1
ATOM 604 C C . ILE A 1 73 ? -12.542 -0.158 -12.190 1.00 77.56 73 ILE A C 1
ATOM 606 O O . ILE A 1 73 ? -11.834 -1.147 -12.391 1.00 77.56 73 ILE A O 1
ATOM 610 N N . LYS A 1 74 ? -13.726 -0.250 -11.577 1.00 80.25 74 LYS A N 1
ATOM 611 C CA . LYS A 1 74 ? -14.331 -1.522 -11.176 1.00 80.25 74 LYS A CA 1
ATOM 612 C C . LYS A 1 74 ? -14.587 -2.401 -12.401 1.00 80.25 74 LYS A C 1
ATOM 614 O O . LYS A 1 74 ? -14.170 -3.557 -12.406 1.00 80.25 74 LYS A O 1
ATOM 619 N N . ASP A 1 75 ? -15.221 -1.854 -13.432 1.00 83.38 75 ASP A N 1
ATOM 620 C CA . ASP A 1 75 ? -15.542 -2.585 -14.658 1.00 83.38 75 ASP A CA 1
ATOM 621 C C . ASP A 1 75 ? -14.281 -3.001 -15.432 1.00 83.38 75 ASP A C 1
ATOM 623 O O . ASP A 1 75 ? -14.241 -4.095 -15.991 1.00 83.38 75 ASP A O 1
ATOM 627 N N . GLU A 1 76 ? -13.231 -2.175 -15.438 1.00 78.38 76 GLU A N 1
ATOM 628 C CA . GLU A 1 76 ? -11.919 -2.540 -15.988 1.00 78.38 76 GLU A CA 1
ATOM 629 C C . GLU A 1 76 ? -11.230 -3.652 -15.190 1.00 78.38 76 GLU A C 1
ATOM 631 O O . GLU A 1 76 ? -10.605 -4.525 -15.784 1.00 78.38 76 GLU A O 1
ATOM 636 N N . THR A 1 77 ? -11.343 -3.636 -13.859 1.00 73.88 77 THR A N 1
ATOM 637 C CA . THR A 1 77 ? -10.674 -4.608 -12.978 1.00 73.88 77 THR A CA 1
ATOM 638 C 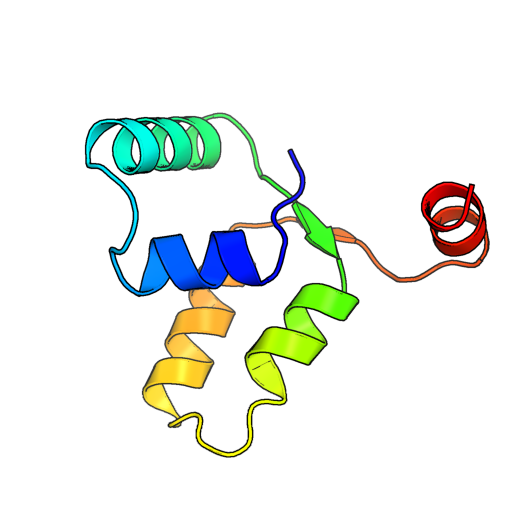C . THR A 1 77 ? -11.368 -5.973 -12.967 1.00 73.88 77 THR A C 1
ATOM 640 O O . THR A 1 7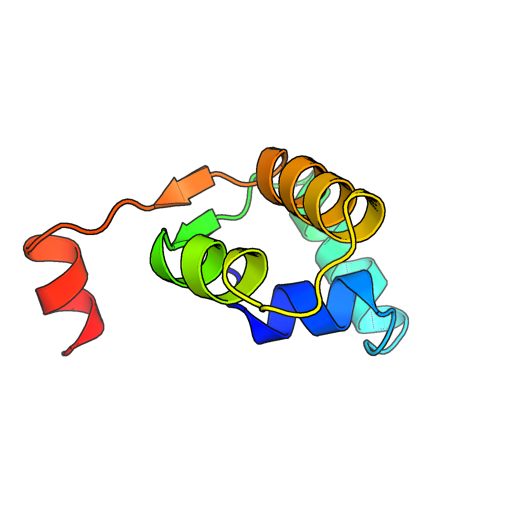7 ? -10.706 -6.991 -12.791 1.00 73.88 77 THR A O 1
ATOM 643 N N . ILE A 1 78 ? -12.696 -6.009 -13.120 1.00 84.38 78 ILE A N 1
ATOM 644 C CA . ILE A 1 78 ? -13.488 -7.253 -13.129 1.00 84.38 78 ILE A CA 1
ATOM 645 C C . ILE A 1 78 ? -13.367 -8.009 -14.466 1.00 84.38 78 ILE A C 1
ATOM 647 O O . ILE A 1 78 ? -13.647 -9.209 -14.503 1.00 84.38 78 ILE A O 1
ATOM 651 N N . ARG A 1 79 ? -12.998 -7.319 -15.550 1.00 58.41 79 ARG A N 1
ATOM 652 C CA . ARG A 1 79 ? -12.949 -7.879 -16.909 1.00 58.41 79 ARG A CA 1
ATOM 653 C C . ARG A 1 79 ? -11.915 -8.981 -17.115 1.00 58.41 79 ARG A C 1
ATOM 655 O O . ARG A 1 79 ? -10.802 -8.896 -16.556 1.00 58.41 79 ARG A O 1
#

pLDDT: mean 91.27, std 6.31, range [58.41, 96.94]

Radius of gyration: 13.38 Å; chains: 1; bounding box: 36×20×33 Å

Secondary structure (DSSP, 8-state):
-B--HHHHHHHHTT-S-HHHHHHHHHHHHHS--EEEHHHHHHHHT-TT--HHHHHHHHHHHTTSEEEPP-HHHHHHHH-